Protein AF-A0A060HQ57-F1 (afdb_monomer)

Organism: NCBI:txid926571

pLDDT: mean 81.51, std 10.2, range [53.06, 93.69]

Foldseek 3Di:
DDDDDDDDDDPPDPPPPPQAAAPPPRHRFDDWDWDDDPPDIDIGTHHPVCVVVDDD

Solvent-accessible surface area (backbone atoms only — not comparable to full-atom values): 3888 Å² total; per-residue (Å²): 135,84,81,79,83,82,84,72,78,84,68,86,75,78,80,77,77,73,81,48,48,12,75,89,77,62,43,75,36,78,45,81,47,80,41,78,60,88,97,44,76,47,79,47,35,24,23,82,84,50,48,84,72,66,78,133

Mean predicted aligned error: 11.19 Å

Structure (mmCIF, N/CA/C/O backbone):
data_AF-A0A060HQ57-F1
#
_entry.id   AF-A0A060HQ57-F1
#
loop_
_atom_site.group_PDB
_atom_site.id
_atom_site.type_symbol
_atom_site.label_atom_id
_atom_site.label_alt_id
_atom_site.label_comp_id
_atom_site.label_asym_id
_atom_site.label_entity_id
_atom_site.label_seq_id
_atom_site.pdbx_PDB_ins_code
_atom_site.Cartn_x
_atom_site.Cartn_y
_atom_site.Cartn_z
_atom_site.occupancy
_atom_site.B_iso_or_equiv
_atom_site.auth_seq_id
_atom_site.auth_comp_id
_atom_site.auth_asym_id
_atom_site.auth_atom_id
_atom_site.pdbx_PDB_model_num
ATOM 1 N N . MET A 1 1 ? 25.138 -47.597 -17.871 1.00 53.06 1 MET A N 1
ATOM 2 C CA . MET A 1 1 ? 25.935 -46.404 -17.511 1.00 53.06 1 MET A CA 1
ATOM 3 C C . MET A 1 1 ? 24.989 -45.380 -16.906 1.00 53.06 1 MET A C 1
ATOM 5 O O . MET A 1 1 ? 24.078 -44.944 -17.597 1.00 53.06 1 MET A O 1
ATOM 9 N N . ALA A 1 2 ? 25.115 -45.091 -15.610 1.00 61.53 2 ALA A N 1
ATOM 10 C CA . ALA A 1 2 ? 24.253 -44.125 -14.932 1.00 61.53 2 ALA A CA 1
ATOM 11 C C . ALA A 1 2 ? 24.667 -42.699 -15.329 1.00 61.53 2 ALA A C 1
ATOM 13 O O . ALA A 1 2 ? 25.847 -42.360 -15.270 1.00 61.53 2 ALA A O 1
ATOM 14 N N . LYS A 1 3 ? 23.703 -41.886 -15.773 1.00 67.31 3 LYS A N 1
ATOM 15 C CA 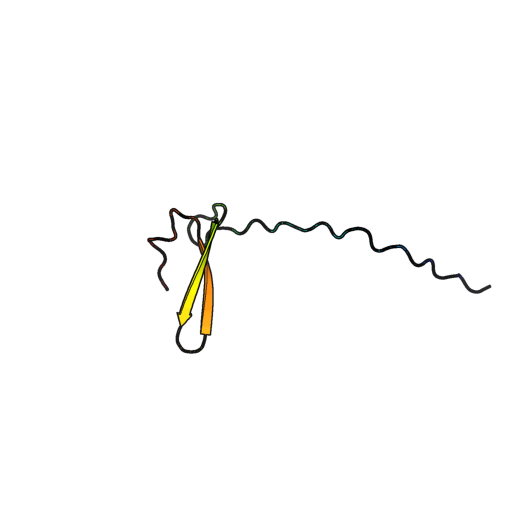. LYS A 1 3 ? 23.908 -40.473 -16.114 1.00 67.31 3 LYS A CA 1
ATOM 16 C C . LYS A 1 3 ? 24.196 -39.715 -14.815 1.00 67.31 3 LYS A C 1
ATOM 18 O O . LYS A 1 3 ? 23.349 -39.689 -13.926 1.0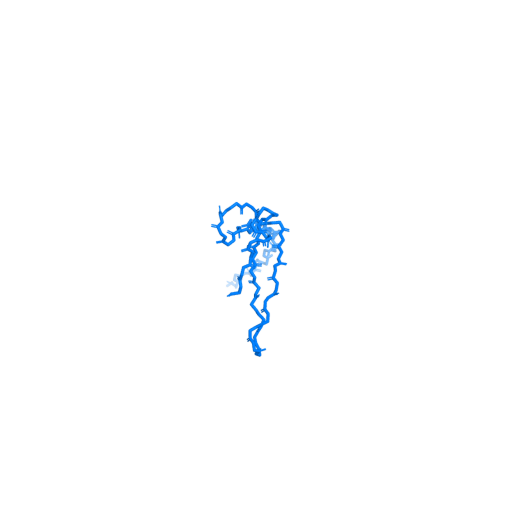0 67.31 3 LYS A O 1
ATOM 23 N N . SER A 1 4 ? 25.391 -39.151 -14.684 1.00 73.94 4 SER A N 1
ATOM 24 C CA . SER A 1 4 ? 25.758 -38.291 -13.559 1.00 73.94 4 SER A CA 1
ATOM 25 C C . SER A 1 4 ? 24.867 -37.048 -13.538 1.00 73.94 4 SER A C 1
ATOM 27 O O . SER A 1 4 ? 24.676 -36.403 -14.569 1.00 73.94 4 SER A O 1
ATOM 29 N N . PHE A 1 5 ? 24.310 -36.714 -12.375 1.00 72.69 5 PHE A N 1
ATOM 30 C CA . PHE A 1 5 ? 23.549 -35.481 -12.192 1.00 72.69 5 PHE A CA 1
ATOM 31 C C . PHE A 1 5 ? 24.521 -34.305 -12.067 1.00 72.69 5 PHE A C 1
ATOM 33 O O . P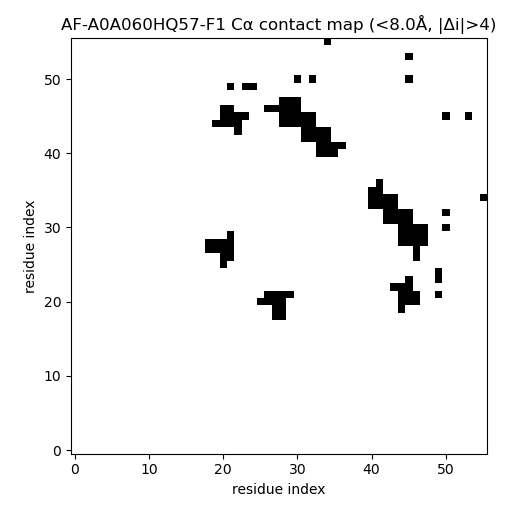HE A 1 5 ? 25.314 -34.242 -11.130 1.00 72.69 5 PHE A O 1
ATOM 40 N N . GLU A 1 6 ? 24.469 -33.375 -13.017 1.00 76.00 6 GLU A N 1
ATOM 41 C CA . GLU A 1 6 ? 25.213 -32.119 -12.942 1.00 76.00 6 GLU A CA 1
ATOM 42 C C . GLU A 1 6 ? 24.479 -31.148 -12.011 1.00 76.00 6 GLU A C 1
ATOM 44 O O . GLU A 1 6 ? 23.411 -30.627 -12.341 1.00 76.00 6 GLU A O 1
ATOM 49 N N . ILE A 1 7 ? 25.050 -30.897 -10.833 1.00 76.75 7 ILE A N 1
ATOM 50 C CA . ILE A 1 7 ? 24.555 -29.869 -9.914 1.00 76.75 7 ILE A CA 1
ATOM 51 C C . ILE A 1 7 ? 24.977 -28.511 -10.482 1.00 76.75 7 ILE A C 1
ATOM 53 O O . ILE A 1 7 ? 26.143 -28.127 -10.406 1.00 76.75 7 ILE A O 1
ATOM 57 N N . ARG A 1 8 ? 24.035 -27.777 -11.080 1.00 75.31 8 ARG A N 1
ATOM 58 C CA . ARG A 1 8 ? 24.275 -26.401 -11.537 1.00 75.31 8 ARG A CA 1
ATOM 59 C C . ARG A 1 8 ? 24.179 -25.442 -10.356 1.00 75.31 8 ARG A C 1
ATOM 61 O O . ARG A 1 8 ? 23.227 -25.510 -9.579 1.00 75.31 8 ARG A O 1
ATOM 68 N N . ALA A 1 9 ? 25.147 -24.537 -10.240 1.00 76.31 9 ALA A N 1
ATOM 69 C CA . ALA A 1 9 ? 25.114 -23.480 -9.239 1.00 76.31 9 ALA A CA 1
ATOM 70 C C . ALA A 1 9 ? 23.859 -22.615 -9.432 1.00 76.31 9 ALA A C 1
ATOM 72 O O . ALA A 1 9 ? 23.549 -22.184 -10.545 1.00 76.31 9 ALA A O 1
ATOM 73 N N . ILE A 1 10 ? 23.136 -22.368 -8.341 1.00 75.88 10 ILE A N 1
ATOM 74 C CA . ILE A 1 10 ? 21.999 -21.450 -8.337 1.00 75.88 10 ILE A CA 1
ATOM 75 C C . ILE A 1 10 ? 22.581 -20.048 -8.541 1.00 75.88 10 ILE A C 1
ATOM 77 O O . ILE A 1 10 ? 23.212 -19.497 -7.642 1.00 75.88 10 ILE A O 1
ATOM 81 N N . GLY A 1 11 ? 22.428 -19.498 -9.748 1.00 77.81 11 GLY A N 1
ATOM 82 C CA . GLY A 1 11 ? 22.829 -18.123 -10.047 1.00 77.81 11 GLY A CA 1
ATOM 83 C C . GLY A 1 11 ? 22.095 -17.114 -9.152 1.00 77.81 11 GLY A C 1
ATOM 84 O O . GLY A 1 11 ? 21.056 -17.448 -8.572 1.00 77.81 11 GLY A O 1
ATOM 85 N N . PRO A 1 12 ? 22.602 -15.874 -9.023 1.00 75.38 12 PRO A N 1
ATOM 86 C CA . PRO A 1 12 ? 21.952 -14.856 -8.209 1.00 75.38 12 PRO A CA 1
ATOM 87 C C . PRO A 1 12 ? 20.516 -14.655 -8.697 1.00 75.38 12 PRO A C 1
ATOM 89 O O . PRO A 1 12 ? 20.270 -14.327 -9.860 1.00 75.38 12 PRO A O 1
ATOM 92 N N . ARG A 1 13 ? 19.548 -14.889 -7.806 1.00 72.12 13 ARG A N 1
ATOM 93 C CA . ARG A 1 13 ? 18.137 -14.650 -8.103 1.00 72.12 13 ARG A CA 1
ATOM 94 C C . ARG A 1 13 ? 17.983 -13.148 -8.353 1.00 72.12 13 ARG A C 1
ATOM 96 O O . ARG A 1 13 ? 18.330 -12.379 -7.456 1.00 72.12 13 ARG A O 1
ATOM 103 N N . PRO A 1 14 ? 17.475 -12.707 -9.517 1.00 68.50 14 PRO A N 1
ATOM 104 C CA . PRO A 1 14 ? 17.212 -11.294 -9.722 1.00 68.50 14 PRO A CA 1
ATOM 105 C C . PRO A 1 14 ? 16.236 -10.854 -8.634 1.00 68.50 14 PRO A C 1
ATOM 107 O O . PRO A 1 14 ? 15.129 -11.395 -8.529 1.00 68.50 14 PRO A O 1
ATOM 110 N N . GLN A 1 15 ? 16.670 -9.922 -7.784 1.00 66.62 15 GLN A N 1
ATOM 111 C CA . GLN A 1 15 ? 15.772 -9.258 -6.855 1.00 66.62 15 GLN A CA 1
ATOM 112 C C . GLN A 1 15 ? 14.792 -8.479 -7.724 1.00 66.62 15 GLN A C 1
ATOM 114 O O . GLN A 1 15 ? 15.120 -7.427 -8.267 1.00 66.62 15 GLN A O 1
ATOM 119 N N . LYS A 1 16 ? 13.601 -9.043 -7.937 1.00 61.44 16 LYS A N 1
ATOM 120 C CA . LYS A 1 16 ? 12.492 -8.284 -8.496 1.00 61.44 16 LYS A CA 1
ATOM 121 C C . LYS A 1 16 ? 12.197 -7.208 -7.464 1.00 61.44 16 LYS A C 1
ATOM 123 O O . LYS A 1 16 ? 11.572 -7.489 -6.447 1.00 61.44 16 LYS A O 1
ATOM 128 N N . VAL A 1 17 ? 12.711 -6.005 -7.698 1.00 59.22 17 VAL A N 1
ATOM 129 C CA . VAL A 1 17 ? 12.278 -4.821 -6.968 1.00 59.22 17 VAL A CA 1
ATOM 130 C C . VAL A 1 17 ? 10.845 -4.601 -7.425 1.00 59.22 17 VAL A C 1
ATOM 132 O O . VAL A 1 17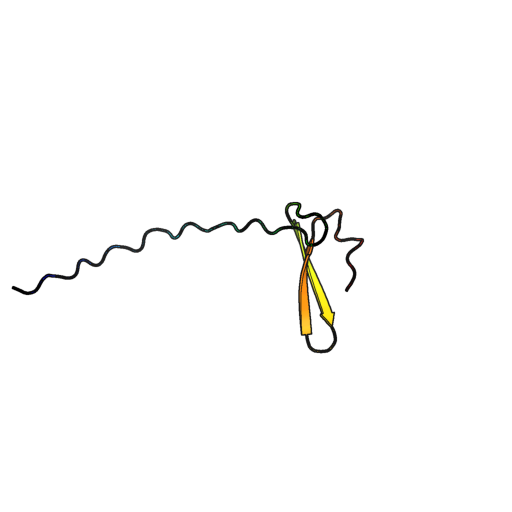 ? 10.591 -3.995 -8.464 1.00 59.22 17 VAL A O 1
ATOM 135 N N . THR A 1 18 ? 9.901 -5.225 -6.728 1.00 64.44 18 THR A N 1
ATOM 136 C CA . THR A 1 18 ? 8.484 -4.970 -6.941 1.00 64.44 18 THR A CA 1
ATOM 137 C C . THR A 1 18 ? 8.284 -3.524 -6.524 1.00 64.44 18 THR A C 1
ATOM 139 O O . THR A 1 18 ? 8.281 -3.223 -5.333 1.00 64.44 18 THR A O 1
ATOM 142 N N . LYS A 1 19 ? 8.231 -2.607 -7.495 1.00 71.50 19 LYS A N 1
ATOM 143 C CA . LYS A 1 19 ? 7.864 -1.222 -7.218 1.00 71.50 19 LYS A CA 1
ATOM 144 C C . LYS A 1 19 ? 6.483 -1.254 -6.590 1.00 71.50 19 LYS A C 1
ATOM 146 O O . LYS A 1 19 ? 5.527 -1.734 -7.198 1.00 71.50 19 LYS A O 1
ATOM 151 N N . TYR A 1 20 ? 6.410 -0.837 -5.339 1.00 80.06 20 TYR A N 1
ATOM 152 C CA . TYR A 1 20 ? 5.153 -0.802 -4.628 1.00 80.06 20 TYR A CA 1
ATOM 153 C C . TYR A 1 20 ? 4.383 0.430 -5.065 1.00 80.06 20 TYR A C 1
ATOM 155 O O . TYR A 1 20 ? 4.952 1.513 -5.140 1.00 80.06 20 TYR A O 1
ATOM 163 N N . MET A 1 21 ? 3.103 0.256 -5.368 1.00 86.94 21 MET A N 1
ATOM 164 C CA . MET A 1 21 ? 2.248 1.340 -5.832 1.00 86.94 21 MET A CA 1
ATOM 165 C C . MET A 1 21 ? 1.405 1.893 -4.689 1.00 86.94 21 MET A C 1
ATOM 167 O O . MET A 1 21 ? 0.981 1.158 -3.795 1.00 86.94 21 MET A O 1
ATOM 171 N N . CYS A 1 22 ? 1.178 3.202 -4.728 1.00 90.50 22 CYS A N 1
ATOM 172 C CA . CYS A 1 22 ? 0.273 3.906 -3.841 1.00 90.50 22 CYS A CA 1
ATOM 173 C C . CYS A 1 22 ? -1.146 3.373 -4.045 1.00 90.50 22 CYS A C 1
ATOM 175 O O . CYS A 1 22 ? -1.615 3.261 -5.178 1.00 90.50 22 CYS A O 1
ATOM 177 N N . PHE A 1 23 ? -1.839 3.096 -2.944 1.00 86.88 23 PHE A N 1
ATOM 178 C CA . PHE A 1 23 ? -3.193 2.554 -2.960 1.00 86.88 23 PHE A CA 1
ATOM 179 C C . PHE A 1 23 ? -4.210 3.476 -3.660 1.00 86.88 23 PHE A C 1
ATOM 181 O O . PHE A 1 23 ? -5.109 2.977 -4.328 1.00 86.88 23 PHE A O 1
ATOM 188 N N . TYR A 1 24 ? -4.055 4.802 -3.555 1.00 88.75 24 TYR A N 1
ATOM 189 C CA . TYR A 1 24 ? -4.995 5.763 -4.154 1.00 88.75 24 TYR A CA 1
ATOM 190 C C . TYR A 1 24 ? -4.669 6.136 -5.600 1.00 88.75 24 TYR A C 1
ATOM 192 O O . TYR A 1 24 ? -5.562 6.182 -6.440 1.00 88.75 24 TYR A O 1
ATOM 200 N N . CYS A 1 25 ? -3.409 6.463 -5.885 1.00 88.44 25 CYS A N 1
ATOM 201 C CA . CYS A 1 25 ? -3.031 7.132 -7.134 1.00 88.44 25 CYS A CA 1
ATOM 202 C C . CYS A 1 25 ? -2.081 6.322 -8.017 1.00 88.44 25 CYS A C 1
ATOM 204 O O . CYS A 1 25 ? -1.590 6.865 -9.000 1.00 88.44 25 CYS A O 1
ATOM 206 N N . THR A 1 26 ? -1.771 5.078 -7.630 1.00 84.31 26 THR A N 1
ATOM 207 C CA . THR A 1 26 ? -0.865 4.144 -8.328 1.00 84.31 26 THR A CA 1
ATOM 208 C C . THR A 1 26 ? 0.558 4.649 -8.606 1.00 84.31 26 THR A C 1
ATOM 210 O O . THR A 1 26 ? 1.357 3.926 -9.198 1.00 84.31 26 THR A O 1
ATOM 213 N N . ALA A 1 27 ? 0.921 5.840 -8.116 1.00 87.38 27 ALA A N 1
ATOM 214 C CA . ALA A 1 27 ? 2.291 6.345 -8.106 1.00 87.38 27 ALA A CA 1
ATOM 215 C C . ALA A 1 27 ? 3.215 5.451 -7.261 1.00 87.38 27 ALA A C 1
ATOM 217 O O . ALA A 1 27 ? 2.740 4.635 -6.471 1.00 87.38 27 ALA A O 1
ATOM 218 N N . ASP A 1 28 ? 4.531 5.627 -7.383 1.00 88.12 28 ASP A N 1
ATOM 219 C CA . ASP A 1 28 ? 5.494 4.903 -6.548 1.00 8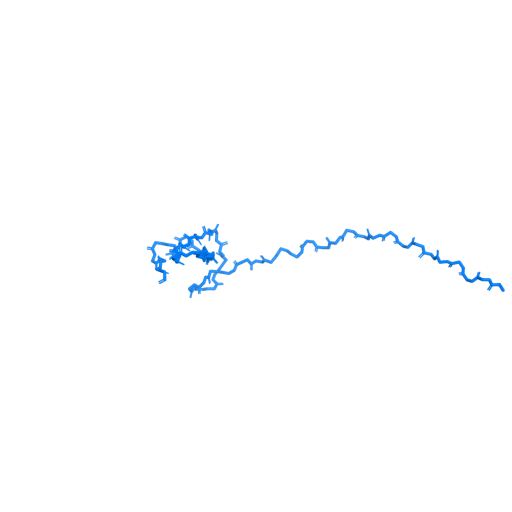8.12 28 ASP A CA 1
ATOM 220 C C . ASP A 1 28 ? 5.216 5.211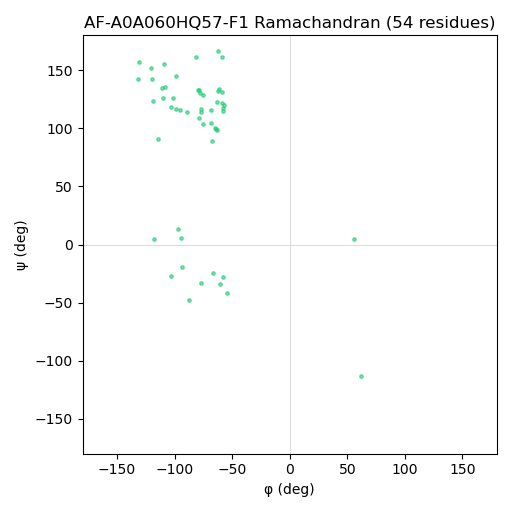 -5.056 1.00 88.12 28 ASP A C 1
ATOM 222 O O . ASP A 1 28 ? 5.180 6.367 -4.628 1.00 88.12 28 ASP A O 1
ATOM 226 N N . ALA A 1 29 ? 4.946 4.165 -4.271 1.00 87.75 29 ALA A N 1
ATOM 227 C CA . ALA A 1 29 ? 4.703 4.275 -2.840 1.00 87.75 29 ALA A CA 1
ATOM 228 C C . ALA A 1 29 ? 6.026 4.443 -2.096 1.00 87.75 29 ALA A C 1
ATOM 230 O O . ALA A 1 29 ? 6.958 3.655 -2.264 1.00 87.75 29 ALA A O 1
ATOM 231 N N . THR A 1 30 ? 6.066 5.448 -1.233 1.00 86.06 30 THR A N 1
ATOM 232 C CA . THR A 1 30 ? 7.222 5.816 -0.411 1.00 86.06 30 THR A CA 1
ATOM 233 C C . THR A 1 30 ? 7.052 5.363 1.034 1.00 86.06 30 THR A C 1
ATOM 235 O O . THR A 1 30 ? 8.044 5.080 1.702 1.00 86.06 30 THR A O 1
ATOM 238 N N . THR A 1 31 ? 5.804 5.233 1.497 1.00 85.44 31 THR A N 1
ATOM 239 C CA . THR A 1 31 ? 5.480 5.001 2.906 1.00 85.44 31 THR A CA 1
ATOM 240 C C . THR A 1 31 ? 4.481 3.855 3.080 1.00 85.44 31 THR A C 1
ATOM 242 O O . THR A 1 31 ? 3.541 3.689 2.297 1.00 85.44 31 THR A O 1
ATOM 245 N N . GLU A 1 32 ? 4.669 3.058 4.131 1.00 88.69 32 GLU A N 1
ATOM 246 C CA . GLU A 1 32 ? 3.741 2.011 4.568 1.00 88.69 32 GLU A CA 1
ATOM 247 C C . GLU A 1 32 ? 2.936 2.522 5.774 1.00 88.69 32 GLU A C 1
ATOM 249 O O . GLU A 1 32 ? 3.510 2.974 6.763 1.00 88.69 32 GLU A O 1
ATOM 254 N N . ALA A 1 33 ? 1.608 2.465 5.693 1.00 88.31 33 ALA A N 1
ATOM 255 C CA . ALA A 1 33 ? 0.693 2.819 6.770 1.00 88.31 33 ALA A CA 1
ATOM 256 C C . ALA A 1 33 ? 0.038 1.553 7.335 1.00 88.31 33 ALA A C 1
ATOM 258 O O . ALA A 1 33 ? -0.401 0.670 6.589 1.00 88.31 33 ALA A O 1
ATOM 259 N N . LEU A 1 34 ? -0.030 1.478 8.662 1.00 90.69 34 LEU A N 1
ATOM 260 C CA . LEU A 1 34 ? -0.629 0.371 9.398 1.00 90.69 34 LEU A CA 1
ATOM 261 C C . LEU A 1 34 ? -1.921 0.846 10.053 1.00 90.69 34 LEU A C 1
ATOM 263 O O . LEU A 1 34 ? -1.926 1.818 10.804 1.00 90.69 34 LEU A O 1
ATOM 267 N N . PHE A 1 35 ? -3.005 0.130 9.792 1.00 89.62 35 PHE A N 1
ATOM 268 C CA . PHE A 1 35 ? -4.327 0.424 10.316 1.00 89.62 35 PHE A CA 1
ATOM 269 C C . PHE A 1 35 ? -4.815 -0.733 11.170 1.00 89.62 35 PHE A C 1
ATOM 271 O O . PHE A 1 35 ? -4.896 -1.867 10.703 1.00 89.62 35 PHE A O 1
ATOM 278 N N . GLN A 1 36 ? -5.154 -0.462 12.423 1.00 92.06 36 GLN A N 1
ATOM 279 C CA . GLN A 1 36 ? -5.693 -1.48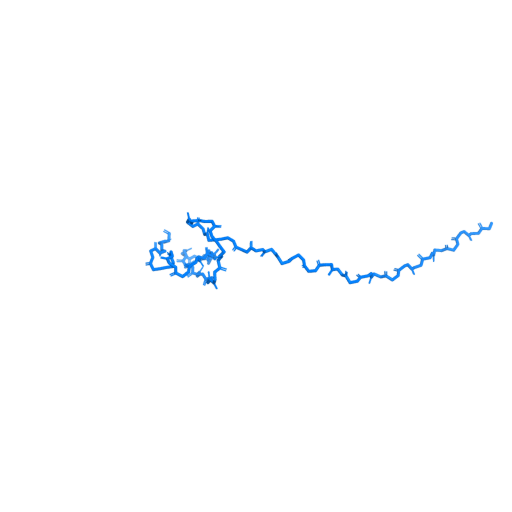3 13.309 1.00 92.06 36 GLN A CA 1
ATOM 280 C C . GLN A 1 36 ? -7.219 -1.533 13.176 1.00 92.06 36 GLN A C 1
ATOM 282 O O . GLN A 1 36 ? -7.912 -0.588 13.543 1.00 92.06 36 GLN A O 1
ATOM 287 N N . MET A 1 37 ? -7.742 -2.646 12.664 1.00 89.44 37 MET A N 1
ATOM 288 C CA . MET A 1 37 ? -9.176 -2.918 12.554 1.00 89.44 37 MET A CA 1
ATOM 289 C C . MET A 1 37 ? -9.537 -4.094 13.463 1.00 89.44 37 MET A C 1
ATOM 291 O O . MET A 1 37 ? -9.457 -5.262 13.076 1.00 89.44 37 MET A O 1
ATOM 295 N N . GLY A 1 38 ? -9.902 -3.780 14.708 1.00 88.81 38 GLY A N 1
ATOM 296 C CA . GLY A 1 38 ? -10.173 -4.781 15.739 1.00 88.81 38 GLY A CA 1
ATOM 297 C C . GLY A 1 38 ? -8.932 -5.628 16.035 1.00 88.81 38 GLY A C 1
ATOM 298 O O . GLY A 1 38 ? -7.930 -5.114 16.532 1.00 88.81 38 GLY A O 1
ATOM 299 N N . ASN A 1 39 ? -8.998 -6.919 15.696 1.00 93.69 39 ASN A N 1
ATOM 300 C CA . ASN A 1 39 ? -7.919 -7.889 15.922 1.00 93.69 39 ASN A CA 1
ATOM 301 C C . ASN A 1 39 ? -6.990 -8.076 14.709 1.00 93.69 39 ASN A C 1
ATOM 303 O O . ASN A 1 39 ? -6.139 -8.964 14.727 1.00 93.69 39 ASN A O 1
ATOM 307 N N . VAL A 1 40 ? -7.158 -7.285 13.645 1.00 93.62 40 VAL A N 1
ATOM 308 C CA . VAL A 1 40 ? -6.358 -7.382 12.415 1.00 93.62 40 VAL A CA 1
ATOM 309 C C . VAL A 1 40 ? -5.613 -6.072 12.167 1.00 93.62 40 VAL A C 1
ATOM 311 O O . VAL A 1 40 ? -6.151 -4.989 12.397 1.00 93.62 40 VAL A O 1
ATOM 314 N N . ILE A 1 41 ? -4.376 -6.174 11.675 1.00 91.88 41 ILE A N 1
ATOM 315 C CA . ILE A 1 41 ? -3.588 -5.033 11.197 1.00 91.88 41 ILE A CA 1
ATOM 316 C C . ILE A 1 41 ? -3.610 -5.046 9.670 1.00 91.88 41 ILE A C 1
ATOM 318 O O . ILE A 1 41 ? -3.153 -5.992 9.030 1.00 91.88 41 ILE A O 1
ATOM 322 N N . LEU A 1 42 ? -4.152 -3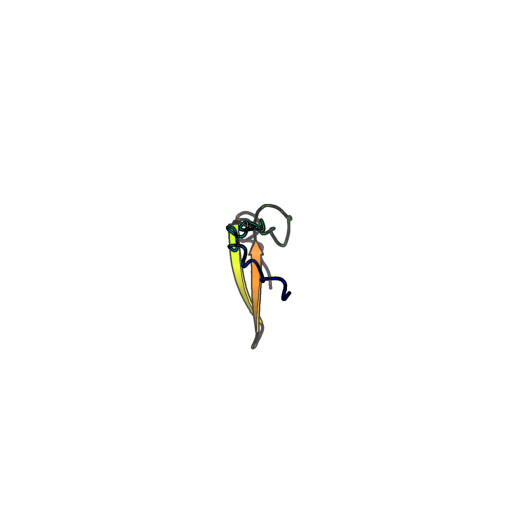.983 9.092 1.00 90.00 42 LEU A N 1
ATOM 323 C CA . LEU A 1 42 ? -4.236 -3.749 7.662 1.00 90.00 42 LEU A CA 1
ATOM 324 C C . LEU A 1 42 ? -3.049 -2.877 7.249 1.00 90.00 42 LEU A C 1
ATOM 326 O O . LEU A 1 42 ? -2.926 -1.734 7.680 1.00 90.00 42 LEU A O 1
ATOM 330 N N . MET A 1 43 ? -2.158 -3.422 6.425 1.00 89.31 43 MET A N 1
ATOM 331 C CA . MET A 1 43 ? -1.005 -2.692 5.897 1.00 89.31 43 MET A CA 1
ATOM 332 C C . MET A 1 43 ? -1.321 -2.193 4.486 1.00 89.31 43 MET A C 1
ATOM 334 O O . MET A 1 43 ? -1.520 -2.999 3.576 1.00 89.31 43 MET A O 1
ATOM 338 N N . ARG A 1 44 ? -1.354 -0.871 4.291 1.00 89.69 44 ARG A N 1
ATOM 339 C CA . ARG A 1 44 ? -1.516 -0.230 2.973 1.00 89.69 44 ARG A CA 1
ATOM 340 C C . ARG A 1 44 ? -0.308 0.653 2.674 1.00 89.69 44 ARG A C 1
ATOM 342 O O . ARG A 1 44 ? 0.343 1.158 3.579 1.00 89.69 44 ARG A O 1
ATOM 349 N N . ARG A 1 45 ? 0.011 0.830 1.394 1.00 90.31 45 ARG A N 1
ATOM 350 C CA . ARG A 1 45 ? 1.159 1.630 0.946 1.00 90.31 45 ARG A CA 1
ATOM 351 C C . ARG A 1 45 ? 0.660 2.889 0.257 1.00 90.31 45 ARG A C 1
ATOM 353 O O . ARG A 1 45 ? -0.235 2.805 -0.584 1.00 90.31 45 ARG A O 1
ATOM 360 N N . TYR A 1 46 ? 1.245 4.031 0.587 1.00 91.25 46 TYR A N 1
ATOM 361 C CA . TYR A 1 46 ? 0.870 5.327 0.031 1.00 91.25 46 TYR A CA 1
ATOM 362 C C . TYR A 1 46 ? 2.106 6.084 -0.456 1.00 91.25 46 TYR A C 1
ATOM 364 O O . TYR A 1 46 ? 3.229 5.832 -0.018 1.00 91.25 46 TYR A O 1
ATOM 372 N N . CYS A 1 47 ? 1.899 7.014 -1.383 1.00 91.19 47 CYS A N 1
ATOM 373 C CA . CYS A 1 47 ? 2.868 8.069 -1.648 1.00 91.19 47 CYS A CA 1
ATOM 374 C C . CYS A 1 47 ? 2.707 9.195 -0.615 1.00 91.19 47 CYS A C 1
ATOM 376 O O . CYS A 1 47 ? 1.645 9.333 0.000 1.00 91.19 47 CYS A O 1
ATOM 378 N N . ASP A 1 48 ? 3.728 10.037 -0.476 1.00 88.50 48 ASP A N 1
ATOM 379 C CA . ASP A 1 48 ? 3.754 11.128 0.512 1.00 88.50 48 ASP A CA 1
ATOM 380 C C . ASP A 1 48 ? 2.587 12.115 0.362 1.00 88.50 48 ASP A C 1
ATOM 382 O O . ASP A 1 48 ? 2.138 12.709 1.336 1.00 88.50 48 ASP A O 1
ATOM 386 N N . GLN A 1 49 ? 2.056 12.263 -0.854 1.00 88.88 49 GLN A N 1
ATOM 387 C CA . GLN A 1 49 ? 0.922 13.145 -1.137 1.00 88.88 49 GLN A CA 1
ATOM 388 C C . GLN A 1 49 ? -0.425 12.557 -0.703 1.00 88.88 49 GLN A C 1
ATOM 390 O O . GLN A 1 49 ? -1.331 13.300 -0.336 1.00 88.88 49 GLN A O 1
ATOM 395 N N . CYS A 1 50 ? -0.578 11.233 -0.771 1.00 89.19 50 CYS A N 1
ATOM 396 C CA . CYS A 1 50 ? -1.833 10.560 -0.435 1.00 89.19 50 CYS A CA 1
ATOM 397 C C . CYS A 1 50 ? -1.880 10.098 1.023 1.00 89.19 50 CYS A C 1
ATOM 399 O O . CYS A 1 50 ? -2.971 9.875 1.538 1.00 89.19 50 CYS A O 1
ATOM 401 N N . LEU A 1 51 ? -0.727 9.974 1.686 1.00 87.25 51 LEU A N 1
ATOM 402 C CA . LEU A 1 51 ? -0.633 9.571 3.088 1.00 87.25 51 LEU A CA 1
ATOM 403 C C . LEU A 1 51 ? -1.478 10.442 4.046 1.00 87.25 51 LEU A C 1
ATOM 405 O O . LEU A 1 51 ? -2.139 9.862 4.903 1.00 87.25 51 LEU A O 1
ATOM 409 N N . PRO A 1 52 ? -1.536 11.785 3.922 1.00 87.62 52 PRO A N 1
ATOM 410 C CA . PRO A 1 52 ? -2.338 12.620 4.824 1.00 87.62 52 PRO A CA 1
ATOM 411 C C . PRO A 1 52 ? -3.849 12.402 4.690 1.00 87.62 52 PRO A C 1
ATOM 413 O O . PRO A 1 52 ? -4.586 12.652 5.635 1.00 87.62 52 PRO A O 1
ATOM 416 N N . ASN A 1 53 ? -4.299 11.930 3.525 1.00 86.12 53 ASN A N 1
ATOM 417 C CA . ASN A 1 53 ? -5.704 11.635 3.236 1.00 86.12 53 ASN A CA 1
ATOM 418 C C . ASN A 1 53 ? -6.025 10.145 3.432 1.00 86.1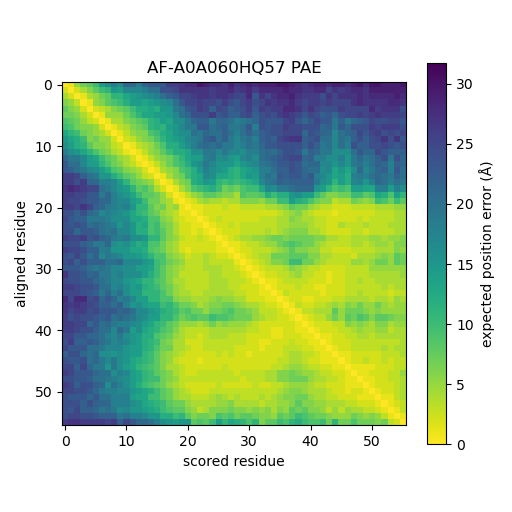2 53 ASN A C 1
ATOM 420 O O . ASN A 1 53 ? -7.033 9.656 2.927 1.00 86.12 53 ASN A O 1
ATOM 424 N N . ALA A 1 54 ? -5.127 9.390 4.070 1.00 81.94 54 ALA A N 1
ATOM 425 C CA . ALA A 1 54 ? -5.293 7.960 4.220 1.00 81.94 54 ALA A CA 1
ATOM 426 C C . ALA A 1 54 ? -6.318 7.643 5.315 1.00 81.94 54 ALA A C 1
ATOM 428 O O . ALA A 1 54 ? -6.078 7.884 6.497 1.00 81.94 54 ALA A O 1
ATOM 429 N N . GLU A 1 55 ? -7.441 7.059 4.905 1.00 75.19 55 GLU A N 1
ATOM 430 C CA . GLU A 1 55 ? -8.517 6.614 5.793 1.00 75.19 55 GLU A CA 1
ATOM 431 C C . GLU A 1 55 ? -8.569 5.074 5.865 1.00 75.19 55 GLU A C 1
ATOM 433 O O . GLU A 1 55 ? -8.081 4.369 4.967 1.00 75.19 55 GLU A O 1
ATOM 438 N N . ILE A 1 56 ? -9.116 4.556 6.973 1.00 65.06 56 ILE A N 1
ATOM 439 C CA . ILE A 1 56 ? -9.273 3.115 7.250 1.00 65.06 56 ILE A CA 1
ATOM 440 C C . ILE A 1 56 ? -10.426 2.541 6.433 1.00 65.06 56 ILE A C 1
ATOM 442 O O . ILE A 1 56 ? -11.571 2.971 6.683 1.00 65.06 56 ILE A O 1
#

Radius of gyration: 20.85 Å; Cα contacts (8 Å, |Δi|>4): 64; chains: 1; bounding box: 36×60×33 Å

Nearest PDB structures (foldseek):
  8p66-assembly1_B  TM=8.023E-01  e=4.529E-01  Pseudomonas aeruginosa
  4e1r-assembly1_A  TM=7.154E-01  e=7.705E-01  Mycobacterium tuberculosis

Secondary structure (DSSP, 8-state):
-PPPP-----PPPP-----PBPTTT-SBP-EEEEEEETTEEEEEEE-TTTGGG---

Sequence (56 aa):
MAKSFEIRAIGPRPQKVTKYMCFYCTADATTEALFQMGNVILMRRYCDQCLPNAEI